Protein AF-A0A7S4CBE2-F1 (afdb_monomer_lite)

Sequence (165 aa):
AELARRGLLLPTSLPGVIPVVLRALCYSLFKTNHAVGAHVRDAACYVCWAFARAYDPADLQEYVAAVSQQLIITAVFDREVNVRRAAAAAFQECVGRLGTFPHGIDIIQMADYFTLSVRAHAFTRIGPKIADYNAYCGPMMEHLLEHKLGHWDPEIRGYSSQALA

Secondary structure (DSSP, 8-state):
-HHHHTT-S-GGGHHHHHHHHHHHHT--EEETTEEE-HHHHHHHHHHHHHHHHHS-HHHHGGGHHHHHHHHHHHHHH-SSHHHHHHHHHHHHHHHHHH--STTHHHHHHHS-TTTTTSHHHIIIIIHHHHHTSHHHHHHHHHHIIIIITT-SSHHHHHHHHHHT-

Radius of gyration: 15.17 Å; chains: 1; bounding box: 38×30×40 Å

Structure (mmCIF, N/CA/C/O backbone):
data_AF-A0A7S4CBE2-F1
#
_entry.id   AF-A0A7S4CBE2-F1
#
loop_
_atom_site.group_PDB
_atom_site.id
_atom_site.type_symbol
_atom_site.label_atom_id
_atom_site.label_alt_id
_atom_site.label_comp_id
_atom_site.label_asym_id
_atom_site.label_entity_id
_atom_site.label_seq_id
_atom_site.pdbx_PDB_ins_code
_atom_site.Cartn_x
_atom_site.Cartn_y
_atom_site.Cartn_z
_atom_site.occupancy
_atom_site.B_iso_or_equiv
_atom_site.auth_seq_id
_atom_site.auth_comp_id
_atom_site.auth_asym_id
_atom_site.auth_atom_id
_atom_site.pdbx_PDB_model_num
ATOM 1 N N . ALA A 1 1 ? -0.362 -12.105 12.046 1.00 61.94 1 ALA A N 1
ATOM 2 C CA . ALA A 1 1 ? -1.737 -12.074 11.502 1.00 61.94 1 ALA A CA 1
ATOM 3 C C . ALA A 1 1 ? -2.706 -12.837 12.401 1.00 61.94 1 ALA A C 1
ATOM 5 O O . ALA A 1 1 ? -3.648 -12.238 12.896 1.00 61.94 1 ALA A O 1
ATOM 6 N N . GLU A 1 2 ? -2.452 -14.119 12.685 1.00 76.94 2 GLU A N 1
ATOM 7 C CA . GLU A 1 2 ? -3.396 -14.957 13.442 1.00 76.94 2 GLU A CA 1
ATOM 8 C C . GLU A 1 2 ? -3.678 -14.469 14.873 1.00 76.94 2 GLU A C 1
ATOM 10 O O . GLU A 1 2 ? -4.815 -14.549 15.323 1.00 76.94 2 GLU A O 1
ATOM 15 N N . LEU A 1 3 ? -2.688 -13.890 15.564 1.00 74.00 3 LEU A N 1
ATOM 16 C CA . LEU A 1 3 ? -2.897 -13.274 16.883 1.00 74.00 3 LEU A CA 1
ATOM 17 C C . LEU A 1 3 ? -3.894 -12.109 16.830 1.00 74.00 3 LEU A C 1
ATOM 19 O O . LEU A 1 3 ? -4.800 -12.057 17.652 1.00 74.00 3 LEU A O 1
ATOM 23 N N . ALA A 1 4 ? -3.777 -11.222 15.838 1.00 73.44 4 ALA A N 1
ATOM 24 C CA . ALA A 1 4 ? -4.729 -10.128 15.648 1.00 73.44 4 ALA A CA 1
ATOM 25 C C . ALA A 1 4 ? -6.113 -10.658 15.256 1.00 73.44 4 ALA A C 1
ATOM 27 O O . ALA A 1 4 ? -7.101 -10.309 15.886 1.00 73.44 4 ALA A O 1
ATOM 28 N N . ARG A 1 5 ? -6.182 -11.600 14.302 1.00 73.31 5 ARG A N 1
ATOM 29 C CA . ARG A 1 5 ? -7.443 -12.233 13.874 1.00 73.31 5 ARG A CA 1
ATOM 30 C C . ARG A 1 5 ? -8.205 -12.896 15.029 1.00 73.31 5 ARG A C 1
ATOM 32 O O . ARG A 1 5 ? -9.426 -12.969 14.985 1.00 73.31 5 ARG A O 1
ATOM 39 N N . ARG A 1 6 ? -7.488 -13.397 16.041 1.00 77.69 6 ARG A N 1
ATOM 40 C CA . ARG A 1 6 ? -8.053 -14.012 17.254 1.00 77.69 6 ARG A CA 1
ATOM 41 C C . ARG A 1 6 ? -8.268 -13.028 18.412 1.00 77.69 6 ARG A C 1
ATOM 43 O O . ARG A 1 6 ? -8.613 -13.477 19.498 1.00 77.69 6 ARG A O 1
ATOM 50 N N . GLY A 1 7 ? -8.021 -11.730 18.221 1.00 75.19 7 GLY A N 1
ATOM 51 C CA . GLY A 1 7 ? -8.130 -10.717 19.279 1.00 75.19 7 GLY A CA 1
ATOM 52 C C . GLY A 1 7 ? -7.078 -10.845 20.389 1.00 75.19 7 GLY A C 1
ATOM 53 O O . GLY A 1 7 ? -7.232 -10.267 21.457 1.00 75.19 7 GLY A O 1
ATOM 54 N N . LEU A 1 8 ? -6.009 -11.614 20.159 1.00 78.56 8 LEU A N 1
ATOM 55 C CA . LEU A 1 8 ? -4.933 -11.857 21.129 1.00 78.56 8 LEU A CA 1
ATOM 56 C C . LEU A 1 8 ? -3.821 -10.805 21.057 1.00 78.56 8 LEU A C 1
ATOM 58 O O . LEU A 1 8 ? -2.950 -10.767 21.922 1.00 78.56 8 LEU A O 1
ATOM 62 N N . LEU A 1 9 ? -3.823 -9.971 20.016 1.00 85.31 9 LEU A N 1
ATOM 63 C CA . LEU A 1 9 ? -2.946 -8.813 19.921 1.00 85.31 9 LEU A CA 1
ATOM 64 C C . LEU A 1 9 ? -3.707 -7.587 20.437 1.00 85.31 9 LEU A C 1
ATOM 66 O O . LEU A 1 9 ? -4.555 -7.046 19.735 1.00 85.31 9 LEU A O 1
ATOM 70 N N . LEU A 1 10 ? -3.427 -7.170 21.668 1.00 86.69 10 LEU A N 1
ATOM 71 C CA . LEU A 1 10 ? -4.115 -6.036 22.289 1.00 86.69 10 LEU A CA 1
ATOM 72 C C . LEU A 1 10 ? -3.759 -4.711 21.586 1.00 86.69 10 LEU A C 1
ATOM 74 O O . LEU A 1 10 ? -2.618 -4.572 21.132 1.00 86.69 10 LEU A O 1
ATOM 78 N N . PRO A 1 11 ? -4.665 -3.711 21.560 1.00 87.81 11 PRO A N 1
ATOM 79 C CA . PRO A 1 11 ? -4.381 -2.388 20.993 1.00 87.81 11 PRO A CA 1
ATOM 80 C C . PRO A 1 11 ? -3.116 -1.731 21.569 1.00 87.81 11 PRO A C 1
ATOM 82 O O . PRO A 1 11 ? -2.350 -1.099 20.850 1.00 87.81 11 PRO A O 1
ATOM 85 N N . THR A 1 12 ? -2.806 -1.987 22.843 1.00 91.06 12 THR A N 1
ATOM 86 C CA . THR A 1 12 ? -1.580 -1.514 23.515 1.00 91.06 12 THR A CA 1
ATOM 87 C C . THR A 1 12 ? -0.280 -2.016 22.880 1.00 91.06 12 THR A C 1
ATOM 89 O O . THR A 1 12 ? 0.782 -1.447 23.118 1.00 91.06 12 THR A O 1
ATOM 92 N N . SER A 1 13 ? -0.339 -3.072 22.065 1.00 91.19 13 SER A N 1
ATOM 93 C CA . SER A 1 13 ? 0.810 -3.616 21.332 1.00 91.19 13 SER A CA 1
ATOM 94 C C . SER A 1 13 ? 0.996 -2.982 19.947 1.00 91.19 13 SER A C 1
ATOM 96 O O . SER A 1 13 ? 2.057 -3.153 19.341 1.00 91.19 13 SER A O 1
ATOM 98 N N . LEU A 1 14 ? 0.001 -2.247 19.433 1.00 92.62 14 LEU A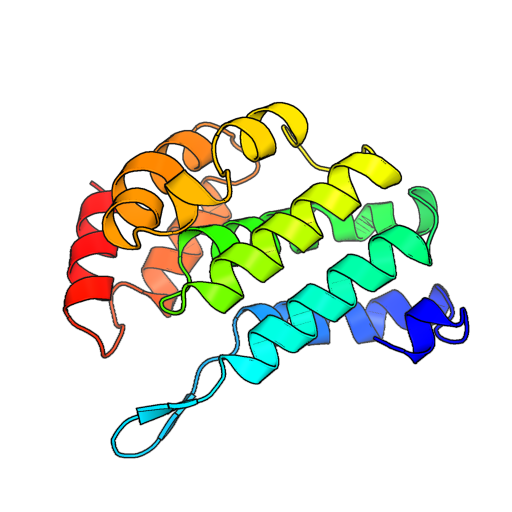 N 1
ATOM 99 C CA . LEU A 1 14 ? 0.043 -1.622 18.106 1.00 92.62 14 LEU A CA 1
ATOM 100 C C . LEU A 1 14 ? 1.253 -0.697 17.898 1.00 92.62 14 LEU A C 1
ATOM 102 O O . LEU A 1 14 ? 1.890 -0.846 16.850 1.00 92.62 14 LEU A O 1
ATOM 106 N N . PRO A 1 15 ? 1.676 0.144 18.869 1.00 95.00 15 PRO A N 1
ATOM 107 C CA . PRO A 1 15 ? 2.856 0.994 18.697 1.00 95.00 15 PRO A CA 1
ATOM 108 C C . PRO A 1 15 ? 4.139 0.210 18.383 1.00 95.00 15 PRO A C 1
ATOM 110 O O . PRO A 1 15 ? 4.994 0.683 17.640 1.00 95.00 15 PRO A O 1
ATOM 113 N N . GLY A 1 16 ? 4.278 -1.008 18.921 1.00 94.06 16 GLY A N 1
ATOM 114 C CA . GLY A 1 16 ? 5.426 -1.877 18.650 1.00 94.06 16 GLY A CA 1
ATOM 115 C C . GLY A 1 16 ? 5.294 -2.671 17.348 1.00 94.06 16 GLY A C 1
ATOM 116 O O . GLY A 1 16 ? 6.289 -2.930 16.671 1.00 94.06 16 GLY A O 1
ATOM 117 N N . VAL A 1 17 ? 4.070 -3.056 16.976 1.00 94.50 17 VAL A N 1
ATOM 118 C CA . VAL A 1 17 ? 3.819 -3.938 15.827 1.00 94.50 17 VAL A CA 1
ATOM 119 C C . VAL A 1 17 ? 3.708 -3.173 14.513 1.00 94.50 17 VAL A C 1
ATOM 121 O O . VAL A 1 17 ? 4.280 -3.612 13.514 1.00 94.50 17 VAL A O 1
ATOM 124 N N . ILE A 1 18 ? 3.013 -2.033 14.487 1.00 95.69 18 ILE A N 1
ATOM 125 C CA . ILE A 1 18 ? 2.766 -1.266 13.258 1.00 95.69 18 ILE A CA 1
ATOM 126 C C . ILE A 1 18 ? 4.075 -0.914 12.530 1.0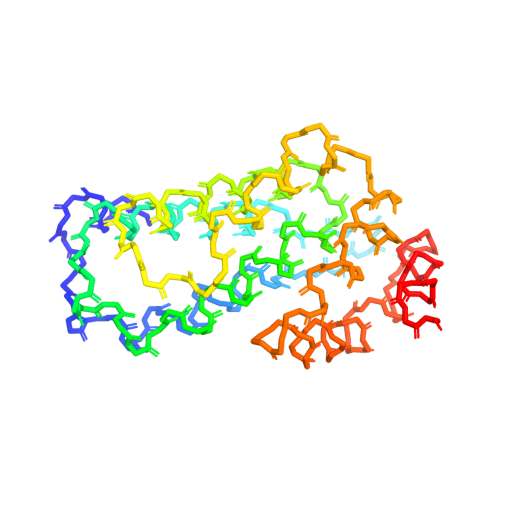0 95.69 18 ILE A C 1
ATOM 128 O O . ILE A 1 18 ? 4.178 -1.234 11.344 1.00 95.69 18 ILE A O 1
ATOM 132 N N . PRO A 1 19 ? 5.129 -0.389 13.189 1.00 96.75 19 PRO A N 1
ATOM 133 C CA . PRO A 1 19 ? 6.390 -0.091 12.508 1.00 96.75 19 PRO A CA 1
ATOM 134 C C . PRO A 1 19 ? 7.055 -1.325 11.883 1.00 96.75 19 PRO A C 1
ATOM 136 O O . PRO A 1 19 ? 7.704 -1.225 10.842 1.00 96.75 19 PRO A O 1
ATOM 139 N N . VAL A 1 20 ? 6.903 -2.502 12.499 1.00 97.00 20 VAL A N 1
ATOM 140 C CA . VAL A 1 20 ? 7.424 -3.766 11.954 1.00 97.00 20 VAL A CA 1
ATOM 141 C C . VAL A 1 20 ? 6.652 -4.159 10.698 1.00 97.00 20 VAL A C 1
ATOM 143 O O . VAL A 1 20 ? 7.269 -4.543 9.707 1.00 97.00 20 VAL A O 1
ATOM 146 N N . VAL A 1 21 ? 5.323 -4.028 10.716 1.00 97.19 21 VAL A N 1
ATOM 147 C CA . VAL A 1 21 ? 4.460 -4.325 9.562 1.00 97.19 21 VAL A CA 1
ATOM 148 C C . VAL A 1 21 ? 4.762 -3.383 8.397 1.00 97.19 21 VAL A C 1
ATOM 150 O O . VAL A 1 21 ? 4.916 -3.852 7.273 1.00 97.19 21 VAL A O 1
ATOM 153 N N . LEU A 1 22 ? 4.936 -2.084 8.656 1.00 97.69 22 LEU A N 1
ATOM 154 C CA . LEU A 1 22 ? 5.294 -1.104 7.624 1.00 97.69 22 LEU A CA 1
ATOM 155 C C . LEU A 1 22 ? 6.644 -1.435 6.968 1.00 97.69 22 LEU A C 1
ATOM 157 O O . LEU A 1 22 ? 6.742 -1.479 5.743 1.00 97.69 22 LEU A O 1
ATOM 161 N N . ARG A 1 23 ? 7.667 -1.783 7.762 1.00 96.38 23 ARG A N 1
ATOM 162 C CA . ARG A 1 23 ? 8.950 -2.268 7.217 1.00 96.38 23 ARG A CA 1
ATOM 163 C C . ARG A 1 23 ? 8.791 -3.569 6.431 1.00 96.38 23 ARG A C 1
ATOM 165 O O . ARG A 1 23 ? 9.452 -3.748 5.411 1.00 96.38 23 ARG A O 1
ATOM 172 N N . ALA A 1 24 ? 7.924 -4.471 6.889 1.00 97.12 24 ALA A N 1
ATOM 173 C CA . ALA A 1 24 ? 7.661 -5.737 6.215 1.00 97.12 24 ALA A CA 1
ATOM 174 C C . ALA A 1 24 ? 6.961 -5.546 4.859 1.00 97.12 24 ALA A C 1
ATOM 176 O O . ALA A 1 24 ? 7.292 -6.276 3.931 1.00 97.12 24 ALA A O 1
ATOM 177 N N . LEU A 1 25 ? 6.076 -4.551 4.710 1.00 97.31 25 LEU A N 1
ATOM 178 C CA . LEU A 1 25 ? 5.437 -4.186 3.434 1.00 97.31 25 LEU A CA 1
ATOM 179 C C . LEU A 1 25 ? 6.438 -3.663 2.391 1.00 97.31 25 LEU A C 1
ATOM 181 O O . LEU A 1 25 ? 6.254 -3.898 1.204 1.00 97.31 25 LEU A O 1
ATOM 185 N N . CYS A 1 26 ? 7.525 -3.017 2.819 1.00 93.62 26 CYS A N 1
ATOM 186 C CA . CYS A 1 26 ? 8.611 -2.558 1.941 1.00 93.62 26 CYS A CA 1
ATOM 187 C C . CYS A 1 26 ? 9.756 -3.572 1.778 1.00 93.62 26 CYS A C 1
ATOM 189 O O . CYS A 1 26 ? 10.715 -3.311 1.051 1.00 93.62 26 CYS A O 1
ATOM 191 N N . TYR A 1 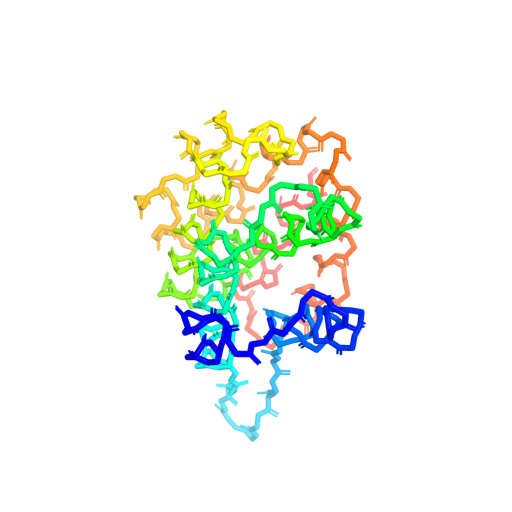27 ? 9.704 -4.717 2.461 1.00 93.25 27 TYR A N 1
ATOM 192 C CA . TYR A 1 27 ? 10.868 -5.586 2.591 1.00 93.25 27 TYR A CA 1
ATOM 193 C C . TYR A 1 27 ? 11.314 -6.172 1.249 1.00 93.25 27 TYR A C 1
ATOM 195 O O . TYR A 1 27 ? 10.563 -6.872 0.565 1.00 93.25 27 TYR A O 1
ATOM 203 N N . SER A 1 28 ? 12.576 -5.942 0.899 1.00 87.31 28 SER A N 1
ATOM 204 C CA . SER A 1 28 ? 13.212 -6.506 -0.284 1.00 87.31 28 SER A CA 1
ATOM 205 C C . SER A 1 28 ? 14.691 -6.734 -0.003 1.00 87.31 28 SER A C 1
ATOM 207 O O . SER A 1 28 ? 15.389 -5.820 0.427 1.00 87.31 28 SER A O 1
ATOM 209 N N . LEU A 1 29 ? 15.173 -7.950 -0.252 1.00 84.25 29 LEU A N 1
ATOM 210 C CA . LEU A 1 29 ? 16.597 -8.267 -0.257 1.00 84.25 29 LEU A CA 1
ATOM 211 C C . LEU A 1 29 ? 16.971 -8.871 -1.599 1.00 84.25 29 LEU A C 1
ATOM 213 O O . LEU A 1 29 ? 16.360 -9.841 -2.044 1.00 84.25 29 LEU A O 1
ATOM 217 N N . PHE A 1 30 ? 18.023 -8.346 -2.214 1.00 79.19 30 PHE A N 1
ATOM 218 C CA . PHE A 1 30 ? 18.632 -8.990 -3.365 1.00 79.19 30 PHE A CA 1
ATOM 219 C C . PHE A 1 30 ? 19.678 -9.996 -2.872 1.00 79.19 30 PHE A C 1
ATOM 221 O O . PHE A 1 30 ? 20.687 -9.609 -2.284 1.00 79.19 30 PHE A O 1
ATOM 228 N N . LYS A 1 31 ? 19.422 -11.296 -3.057 1.00 77.62 31 LYS A N 1
ATOM 229 C CA . LYS A 1 31 ? 20.368 -12.367 -2.719 1.00 77.62 31 LYS A CA 1
ATOM 230 C C . LYS A 1 31 ? 20.926 -12.957 -4.000 1.00 77.62 31 LYS A C 1
ATOM 232 O O . LYS A 1 31 ? 20.165 -13.554 -4.752 1.00 77.62 31 LYS A O 1
ATOM 237 N N . THR A 1 32 ? 22.240 -12.816 -4.191 1.00 69.44 32 THR A N 1
ATOM 238 C CA . THR A 1 32 ? 23.072 -13.391 -5.270 1.00 69.44 32 THR A CA 1
ATOM 239 C C . THR A 1 32 ? 22.515 -13.253 -6.691 1.00 69.44 32 THR A C 1
ATOM 241 O O . THR A 1 32 ? 23.089 -12.511 -7.475 1.00 69.44 32 THR A O 1
ATOM 244 N N . ASN A 1 33 ? 21.424 -13.939 -7.033 1.00 74.25 33 ASN A N 1
ATOM 245 C CA . ASN A 1 33 ? 20.809 -13.910 -8.359 1.00 74.25 33 ASN A CA 1
ATOM 246 C C . ASN A 1 33 ? 19.269 -13.779 -8.362 1.00 74.25 33 ASN A C 1
ATOM 248 O O . ASN A 1 33 ? 18.644 -13.941 -9.406 1.00 74.25 33 ASN A O 1
ATOM 252 N N . HIS A 1 34 ? 18.626 -13.541 -7.215 1.00 74.31 34 HIS A N 1
ATOM 253 C CA . HIS A 1 34 ? 17.178 -13.329 -7.140 1.00 74.31 34 HIS A CA 1
ATOM 254 C C . HIS A 1 34 ? 16.787 -12.396 -5.986 1.00 74.31 34 HIS A C 1
ATOM 256 O O . HIS A 1 34 ? 17.473 -12.292 -4.967 1.00 74.31 34 HIS A O 1
ATOM 262 N N . ALA A 1 35 ? 15.648 -11.721 -6.131 1.00 78.00 35 ALA A N 1
ATOM 263 C CA . ALA A 1 35 ? 15.055 -10.970 -5.033 1.00 78.00 35 ALA A CA 1
ATOM 264 C C . ALA A 1 35 ? 14.250 -11.894 -4.114 1.00 78.00 35 ALA A C 1
ATOM 266 O O . ALA A 1 35 ? 13.471 -12.729 -4.568 1.00 78.00 35 ALA A O 1
ATOM 267 N N . VAL A 1 36 ? 14.407 -11.695 -2.810 1.00 84.50 36 VAL A N 1
ATOM 268 C CA . VAL A 1 36 ? 13.631 -12.344 -1.755 1.00 84.50 36 VAL A CA 1
ATOM 269 C C . VAL A 1 36 ? 12.836 -11.271 -1.023 1.00 84.50 36 VAL A C 1
ATOM 271 O O . VAL A 1 36 ? 13.323 -10.166 -0.789 1.00 84.50 36 VAL A O 1
ATOM 274 N N . GLY A 1 37 ? 11.600 -11.595 -0.652 1.00 91.31 37 GLY A N 1
ATOM 275 C CA . GLY A 1 37 ? 10.761 -10.702 0.149 1.00 91.31 37 GLY A CA 1
ATOM 276 C C . GLY A 1 37 ? 9.294 -10.685 -0.248 1.00 91.31 37 GLY A C 1
ATOM 277 O O . GLY A 1 37 ? 8.482 -10.235 0.548 1.00 91.31 37 GLY A O 1
ATOM 278 N N . ALA A 1 38 ? 8.927 -11.237 -1.409 1.00 94.12 38 ALA A N 1
ATOM 279 C CA . ALA A 1 38 ? 7.533 -11.278 -1.859 1.00 94.12 38 ALA A CA 1
ATOM 280 C C . ALA A 1 38 ? 6.598 -11.905 -0.808 1.00 94.12 38 ALA A C 1
ATOM 282 O O . ALA A 1 38 ? 5.585 -11.313 -0.462 1.00 94.12 38 ALA A O 1
ATOM 283 N N . HIS A 1 39 ? 6.987 -13.038 -0.214 1.00 95.12 39 HIS A N 1
ATOM 284 C CA . HIS A 1 39 ? 6.216 -13.683 0.856 1.00 95.12 39 HIS A CA 1
ATOM 285 C C . HIS A 1 39 ? 6.146 -12.862 2.151 1.00 95.12 39 HIS A C 1
ATOM 287 O O . HIS A 1 39 ? 5.166 -12.959 2.880 1.00 95.12 39 HIS A O 1
ATOM 293 N N . VAL A 1 40 ? 7.168 -12.052 2.448 1.00 96.56 40 VAL A N 1
ATOM 294 C CA . VAL A 1 40 ? 7.168 -11.169 3.627 1.00 96.56 40 VAL A CA 1
ATOM 295 C C . VAL A 1 40 ? 6.171 -10.033 3.419 1.00 96.56 40 VAL A C 1
ATOM 297 O O . VAL A 1 40 ? 5.358 -9.769 4.302 1.00 96.56 40 VAL A O 1
ATOM 300 N N . ARG A 1 41 ? 6.190 -9.411 2.236 1.00 97.75 41 ARG A N 1
ATOM 301 C CA . ARG A 1 41 ? 5.266 -8.331 1.873 1.00 97.75 41 ARG A CA 1
ATOM 302 C C . ARG A 1 41 ? 3.826 -8.829 1.775 1.00 97.75 41 ARG A C 1
ATOM 304 O O . ARG A 1 41 ? 2.931 -8.188 2.312 1.00 97.75 41 ARG A O 1
ATOM 311 N N . ASP A 1 42 ? 3.611 -10.001 1.183 1.00 97.31 42 ASP A N 1
ATOM 312 C CA . ASP A 1 42 ? 2.304 -10.670 1.132 1.00 97.31 42 ASP A CA 1
ATOM 313 C C . ASP A 1 42 ? 1.765 -10.981 2.540 1.00 97.31 42 ASP A C 1
ATOM 315 O O . ASP A 1 42 ? 0.642 -10.609 2.885 1.00 97.31 42 ASP A O 1
ATOM 319 N N . ALA A 1 43 ? 2.600 -11.552 3.416 1.00 96.94 43 ALA A N 1
ATOM 320 C CA . ALA A 1 43 ? 2.231 -11.790 4.808 1.00 96.94 43 ALA A CA 1
ATOM 321 C C . ALA A 1 43 ? 1.918 -10.485 5.560 1.00 96.94 43 ALA A C 1
ATOM 323 O O . ALA A 1 43 ? 0.997 -10.456 6.377 1.00 96.94 43 ALA A O 1
ATOM 324 N N . ALA A 1 44 ? 2.649 -9.402 5.288 1.00 98.00 44 ALA A N 1
ATOM 325 C CA . ALA A 1 44 ? 2.379 -8.091 5.867 1.00 98.00 44 ALA A CA 1
ATOM 326 C C . ALA A 1 44 ? 1.044 -7.506 5.371 1.00 98.00 44 ALA A C 1
ATOM 328 O O . ALA A 1 44 ? 0.274 -6.994 6.184 1.00 98.00 44 ALA A O 1
ATOM 329 N N . CYS A 1 45 ? 0.703 -7.680 4.089 1.00 98.12 45 CYS A N 1
ATOM 330 C CA . CYS A 1 45 ? -0.622 -7.336 3.561 1.00 98.12 45 CYS A CA 1
ATOM 331 C C . CYS A 1 45 ? -1.723 -8.111 4.296 1.00 98.12 45 CYS A C 1
ATOM 333 O O . CYS A 1 45 ? -2.716 -7.527 4.728 1.00 98.12 45 CYS A O 1
ATOM 335 N N . TYR A 1 46 ? -1.518 -9.412 4.527 1.00 97.00 46 TYR A N 1
ATOM 336 C CA . TYR A 1 46 ? -2.462 -10.228 5.291 1.00 97.00 46 TYR A CA 1
ATOM 337 C C . TYR A 1 46 ? -2.593 -9.776 6.756 1.00 97.00 46 TYR A C 1
ATOM 339 O O . TYR A 1 46 ? -3.675 -9.852 7.339 1.00 97.00 46 TYR A O 1
ATOM 347 N N . VAL A 1 47 ? -1.519 -9.263 7.367 1.00 96.56 47 VAL A N 1
ATOM 348 C CA . VAL A 1 47 ? -1.587 -8.640 8.698 1.00 96.56 47 VAL A CA 1
ATOM 349 C C . VAL A 1 47 ? -2.460 -7.385 8.674 1.00 96.56 47 VAL A C 1
ATOM 351 O O . VAL A 1 47 ? -3.346 -7.278 9.518 1.00 96.56 47 VAL A O 1
ATOM 354 N N . CYS A 1 48 ? -2.268 -6.480 7.711 1.00 97.19 48 CYS A N 1
ATOM 355 C CA . CYS A 1 48 ? -3.106 -5.284 7.565 1.00 97.19 48 CYS A CA 1
ATOM 356 C C . CYS A 1 48 ? -4.582 -5.639 7.335 1.00 97.19 48 CYS A C 1
ATOM 358 O O . CYS A 1 48 ? -5.457 -5.070 7.983 1.00 97.19 48 CYS A O 1
ATOM 360 N N . TRP A 1 49 ? -4.856 -6.633 6.486 1.00 97.12 49 TRP A N 1
ATOM 361 C CA . TRP A 1 49 ? -6.208 -7.157 6.282 1.00 97.12 49 TRP A CA 1
ATOM 362 C C . TRP A 1 49 ? -6.820 -7.692 7.586 1.00 97.12 49 TRP A C 1
ATOM 364 O O . TRP A 1 49 ? -7.982 -7.433 7.892 1.00 97.12 49 TRP A O 1
ATOM 374 N N . ALA A 1 50 ? -6.033 -8.405 8.400 1.00 95.81 50 ALA A N 1
ATOM 375 C CA . ALA A 1 50 ? -6.490 -8.887 9.699 1.00 95.81 50 ALA A CA 1
ATOM 376 C C . ALA A 1 50 ? -6.745 -7.738 10.691 1.00 95.81 50 ALA A C 1
ATOM 378 O O . ALA A 1 50 ? -7.695 -7.823 11.464 1.00 95.81 50 ALA A O 1
ATOM 379 N N . PHE A 1 51 ? -5.943 -6.668 10.661 1.00 94.44 51 PHE A N 1
ATOM 380 C CA . PHE A 1 51 ? -6.133 -5.495 11.523 1.00 94.44 51 PHE A CA 1
ATOM 381 C C . PHE A 1 51 ? -7.470 -4.805 11.273 1.00 94.44 51 PHE A C 1
ATOM 383 O O . PHE A 1 51 ? -8.191 -4.553 12.232 1.00 94.44 51 PHE A O 1
ATOM 390 N N . ALA A 1 52 ? -7.856 -4.609 10.009 1.00 94.62 52 ALA A N 1
ATOM 391 C CA . ALA A 1 52 ? -9.158 -4.038 9.651 1.00 94.62 52 ALA A CA 1
ATOM 392 C C . ALA A 1 52 ? -10.365 -4.819 10.203 1.00 94.62 52 ALA A C 1
ATOM 394 O O . ALA A 1 52 ? -11.474 -4.295 10.251 1.00 94.62 52 ALA A O 1
ATOM 395 N N . ARG A 1 53 ? -10.171 -6.084 10.592 1.00 93.50 53 ARG A N 1
ATOM 396 C CA . ARG A 1 53 ? -11.219 -6.955 11.142 1.00 93.50 53 ARG A CA 1
ATOM 397 C C . ARG A 1 53 ? -11.151 -7.115 12.654 1.00 93.50 53 ARG A C 1
ATOM 399 O O . ARG A 1 53 ? -12.109 -7.610 13.237 1.00 93.50 53 ARG A O 1
ATOM 406 N N . ALA A 1 54 ? -10.002 -6.809 13.244 1.00 91.69 54 ALA A N 1
ATOM 407 C CA . ALA A 1 54 ? -9.705 -7.078 14.643 1.00 91.69 54 ALA A CA 1
ATOM 408 C C . ALA A 1 54 ? -9.827 -5.837 15.532 1.00 91.69 54 ALA A C 1
ATOM 410 O O . ALA A 1 54 ? -9.994 -5.995 16.736 1.00 91.69 54 ALA A O 1
ATOM 411 N N . TYR A 1 55 ? -9.719 -4.642 14.949 1.00 92.69 55 TYR A N 1
ATOM 412 C CA . TYR A 1 55 ? -9.676 -3.380 15.679 1.00 92.69 55 TYR A CA 1
ATOM 413 C C . TYR A 1 55 ? -10.758 -2.420 15.213 1.00 92.69 55 TYR A C 1
ATOM 415 O O . TYR A 1 55 ? -11.152 -2.437 14.042 1.00 92.69 55 TYR A O 1
ATOM 423 N N . ASP A 1 56 ? -11.176 -1.551 16.127 1.00 92.50 56 ASP A N 1
ATOM 424 C CA . ASP A 1 56 ? -12.096 -0.471 15.816 1.00 92.50 56 ASP A CA 1
ATOM 425 C C . ASP A 1 56 ? -11.356 0.701 15.143 1.00 92.50 56 ASP A C 1
ATOM 427 O O . ASP A 1 56 ? -10.140 0.861 15.306 1.00 92.50 56 ASP A O 1
ATOM 431 N N . PRO A 1 57 ? -12.066 1.574 14.402 1.00 93.88 57 PRO A N 1
ATOM 432 C CA . PRO A 1 57 ? -11.453 2.735 13.754 1.00 93.88 57 PRO A CA 1
ATOM 433 C C . PRO A 1 57 ? -10.663 3.634 14.716 1.00 93.88 57 PRO A C 1
ATOM 435 O O . PRO A 1 57 ? -9.647 4.202 14.318 1.00 93.88 57 PRO A O 1
ATOM 438 N N . ALA A 1 58 ? -11.108 3.735 15.974 1.00 94.19 58 ALA A N 1
ATOM 439 C CA . ALA A 1 58 ? -10.459 4.537 17.009 1.00 94.19 58 ALA A CA 1
ATOM 440 C C . ALA A 1 58 ? -9.078 3.988 17.407 1.00 94.19 58 ALA A C 1
ATOM 442 O O . ALA A 1 58 ? -8.149 4.768 17.592 1.00 94.19 58 ALA A O 1
ATOM 443 N N . ASP A 1 59 ? -8.911 2.662 17.466 1.00 93.56 59 ASP A N 1
ATOM 444 C CA . ASP A 1 59 ? -7.638 2.027 17.840 1.00 93.56 59 ASP A CA 1
ATOM 445 C C . ASP A 1 59 ? -6.550 2.236 16.777 1.00 93.56 59 ASP A C 1
ATOM 447 O O . ASP A 1 59 ? -5.356 2.256 17.076 1.00 93.56 59 ASP A O 1
ATOM 451 N N . LEU A 1 60 ? -6.962 2.354 15.510 1.00 94.00 60 LEU A N 1
ATOM 452 C CA . LEU A 1 60 ? -6.056 2.466 14.368 1.00 94.00 60 LEU A CA 1
ATOM 453 C C . LEU A 1 60 ? -5.863 3.900 13.877 1.00 94.00 60 LEU A C 1
ATOM 455 O O . LEU A 1 60 ? -5.028 4.108 12.996 1.00 94.00 60 LEU A O 1
ATOM 459 N N . GLN A 1 61 ? -6.600 4.872 14.422 1.00 94.25 61 GLN A N 1
ATOM 460 C CA . GLN A 1 61 ? -6.688 6.242 13.911 1.00 94.25 61 GLN A CA 1
ATOM 461 C C . GLN A 1 61 ? -5.312 6.886 13.677 1.00 94.25 61 GLN A C 1
ATOM 463 O O . GLN A 1 61 ? -5.078 7.469 12.620 1.00 94.25 61 GLN A O 1
ATOM 468 N N . GLU A 1 62 ? -4.381 6.721 14.619 1.00 95.31 62 GLU A N 1
ATOM 469 C CA . GLU A 1 62 ? -3.020 7.273 14.537 1.00 95.31 62 GLU A CA 1
ATOM 470 C C . GLU A 1 62 ? -2.168 6.640 13.423 1.00 95.31 62 GLU A C 1
ATOM 472 O O . GLU A 1 62 ? -1.216 7.246 12.932 1.00 95.31 62 GLU A O 1
ATOM 477 N N . TYR A 1 63 ? -2.513 5.428 12.989 1.00 96.44 63 TYR A N 1
ATOM 478 C CA . TYR A 1 63 ? -1.750 4.651 12.012 1.00 96.44 63 TYR A CA 1
ATOM 479 C C . TYR A 1 63 ? -2.350 4.687 10.606 1.00 96.44 63 TYR A C 1
ATOM 481 O O . TYR A 1 63 ? -1.692 4.254 9.658 1.00 96.44 63 TYR A O 1
ATOM 489 N N . VAL A 1 64 ? -3.574 5.203 10.448 1.00 96.25 64 VAL A N 1
ATOM 490 C CA . VAL A 1 64 ? -4.313 5.221 9.174 1.00 96.25 64 VAL A CA 1
ATOM 491 C C . VAL A 1 64 ? -3.482 5.821 8.043 1.00 96.25 64 VAL A C 1
ATOM 493 O O . VAL A 1 64 ? -3.373 5.211 6.979 1.00 96.25 64 VAL A O 1
ATOM 496 N N . ALA A 1 65 ? -2.861 6.982 8.266 1.00 96.81 65 ALA A N 1
ATOM 497 C CA . ALA A 1 65 ? -2.057 7.649 7.244 1.00 96.81 65 ALA A CA 1
ATOM 498 C C . ALA A 1 65 ? -0.906 6.747 6.770 1.00 96.81 65 ALA A C 1
ATOM 500 O O . ALA A 1 65 ? -0.854 6.390 5.595 1.00 96.81 65 ALA A O 1
ATOM 501 N N . ALA A 1 66 ? -0.066 6.280 7.696 1.00 97.50 66 ALA A N 1
ATOM 502 C CA . ALA A 1 66 ? 1.099 5.459 7.377 1.00 97.50 66 ALA A CA 1
ATOM 503 C C . ALA A 1 66 ? 0.724 4.109 6.739 1.00 97.50 66 ALA A C 1
ATOM 505 O O . ALA A 1 66 ? 1.326 3.695 5.748 1.00 97.50 66 ALA A O 1
ATOM 506 N N . VAL A 1 67 ? -0.292 3.421 7.273 1.00 97.94 67 VAL A N 1
ATOM 507 C CA . VAL A 1 67 ? -0.746 2.126 6.740 1.00 97.94 67 VAL A CA 1
ATOM 508 C C . VAL A 1 67 ? -1.359 2.296 5.353 1.00 97.94 67 VAL A C 1
ATOM 510 O O . VAL A 1 67 ? -1.049 1.514 4.455 1.00 97.94 67 VAL A O 1
ATOM 513 N N . SER A 1 68 ? -2.193 3.318 5.151 1.00 98.00 68 SER A N 1
ATOM 514 C CA . SER A 1 68 ? -2.818 3.573 3.851 1.00 98.00 68 SER A CA 1
ATOM 515 C C . SER A 1 68 ? -1.776 3.906 2.781 1.00 98.00 68 SER A C 1
ATOM 517 O O . SER A 1 68 ? -1.788 3.290 1.717 1.00 98.00 68 SER A O 1
ATOM 519 N N . GLN A 1 69 ? -0.824 4.795 3.079 1.00 98.38 69 GLN A N 1
ATOM 520 C CA . GLN A 1 69 ? 0.267 5.166 2.174 1.00 98.38 69 GLN A CA 1
ATOM 521 C C . GLN A 1 69 ? 1.102 3.948 1.789 1.00 98.38 69 GLN A C 1
ATOM 523 O O . GLN A 1 69 ? 1.323 3.690 0.606 1.00 98.38 69 GLN A O 1
ATOM 528 N N . GLN A 1 70 ? 1.502 3.145 2.776 1.00 98.50 70 GLN A N 1
ATOM 529 C CA . GLN A 1 70 ? 2.340 1.982 2.535 1.00 98.50 70 GLN A CA 1
ATOM 530 C C . GLN A 1 70 ? 1.616 0.882 1.743 1.00 98.50 70 GLN A C 1
ATOM 532 O O . GLN A 1 70 ? 2.223 0.240 0.880 1.00 98.50 70 GLN A O 1
ATOM 537 N N . LEU A 1 71 ? 0.321 0.662 1.992 1.00 98.38 71 LEU A N 1
ATOM 538 C CA . LEU A 1 71 ? -0.483 -0.277 1.208 1.00 98.38 71 LEU A CA 1
ATOM 539 C C . LEU A 1 71 ? -0.640 0.186 -0.242 1.00 98.38 71 LEU A C 1
ATOM 541 O O . LEU A 1 71 ? -0.484 -0.637 -1.137 1.00 98.38 71 LEU A O 1
ATOM 545 N N . ILE A 1 72 ? -0.868 1.479 -0.494 1.00 98.25 72 ILE A N 1
ATOM 546 C CA . ILE A 1 72 ? -0.940 2.028 -1.858 1.00 98.25 72 ILE A CA 1
ATOM 547 C C . ILE A 1 72 ? 0.395 1.904 -2.585 1.00 98.25 72 ILE A C 1
ATOM 549 O O . ILE A 1 72 ? 0.444 1.386 -3.700 1.00 98.25 72 ILE A O 1
ATOM 553 N N . ILE A 1 73 ? 1.489 2.295 -1.935 1.00 98.38 73 ILE A N 1
ATOM 554 C CA . ILE A 1 73 ? 2.842 2.127 -2.471 1.00 98.38 73 ILE A CA 1
ATOM 555 C C . ILE A 1 73 ? 3.080 0.666 -2.872 1.00 98.38 73 ILE A C 1
ATOM 557 O O . ILE A 1 73 ? 3.556 0.387 -3.971 1.00 98.38 73 ILE A O 1
ATOM 561 N N . THR A 1 74 ? 2.694 -0.277 -2.013 1.00 98.25 74 THR A N 1
ATOM 562 C CA . THR A 1 74 ? 2.838 -1.714 -2.284 1.00 98.25 74 THR A CA 1
ATOM 563 C C . THR A 1 74 ? 1.905 -2.169 -3.414 1.00 98.25 74 THR A C 1
ATOM 565 O O . THR A 1 74 ? 2.322 -2.906 -4.305 1.00 98.25 74 THR A O 1
ATOM 568 N N . ALA A 1 75 ? 0.658 -1.700 -3.438 1.00 98.06 75 ALA A N 1
ATOM 569 C CA . ALA A 1 75 ? -0.329 -2.053 -4.455 1.00 98.06 75 ALA A CA 1
ATOM 570 C C . ALA A 1 75 ? 0.089 -1.603 -5.860 1.00 98.06 75 ALA A C 1
ATOM 572 O O . ALA A 1 75 ? -0.172 -2.309 -6.830 1.00 98.06 75 ALA A O 1
ATOM 573 N N . VAL A 1 76 ? 0.766 -0.461 -5.974 1.00 97.88 76 VAL A N 1
ATOM 574 C CA . VAL A 1 76 ? 1.123 0.145 -7.261 1.00 97.88 76 VAL A CA 1
ATOM 575 C C . VAL A 1 76 ? 2.548 -0.214 -7.689 1.00 97.88 76 VAL A C 1
ATOM 577 O O . VAL A 1 76 ? 2.774 -0.540 -8.855 1.00 97.88 76 VAL A O 1
ATOM 580 N N . PHE A 1 77 ? 3.507 -0.195 -6.757 1.00 97.69 77 PHE A N 1
ATOM 581 C CA . PHE A 1 77 ? 4.938 -0.254 -7.069 1.00 97.69 77 PHE A CA 1
ATOM 582 C C . PHE A 1 77 ? 5.622 -1.580 -6.717 1.00 97.69 77 PHE A C 1
ATOM 584 O O . PHE A 1 77 ? 6.850 -1.696 -6.830 1.00 97.69 77 PHE A O 1
ATOM 591 N N . ASP A 1 78 ? 4.888 -2.616 -6.307 1.00 97.25 78 ASP A N 1
ATOM 592 C CA . ASP A 1 78 ? 5.492 -3.942 -6.183 1.00 97.25 78 ASP A CA 1
ATOM 593 C C . ASP A 1 78 ? 5.776 -4.562 -7.555 1.00 97.25 78 ASP A C 1
ATOM 595 O O . ASP A 1 78 ? 4.998 -4.432 -8.504 1.00 97.25 78 ASP A O 1
ATOM 599 N N . ARG A 1 79 ? 6.893 -5.282 -7.664 1.00 95.25 79 ARG A N 1
ATOM 600 C CA . ARG A 1 79 ? 7.228 -6.046 -8.867 1.00 95.25 79 ARG A CA 1
ATOM 601 C C . ARG A 1 79 ? 6.256 -7.214 -9.054 1.00 95.25 79 ARG A C 1
ATOM 603 O O . ARG A 1 79 ? 5.816 -7.472 -10.177 1.00 95.25 79 ARG A O 1
ATOM 610 N N . GLU A 1 80 ? 5.894 -7.876 -7.962 1.00 95.62 80 GLU A N 1
ATOM 611 C CA . GLU A 1 80 ? 5.153 -9.130 -7.963 1.00 95.62 80 GLU A CA 1
ATOM 612 C C . GLU A 1 80 ? 3.639 -8.879 -7.947 1.00 95.62 80 GLU A C 1
ATOM 614 O O . GLU A 1 80 ? 3.098 -8.171 -7.095 1.00 95.62 80 GLU A O 1
ATOM 619 N N . VAL A 1 81 ? 2.928 -9.459 -8.919 1.00 96.25 81 VAL A N 1
ATOM 620 C CA . VAL A 1 81 ? 1.493 -9.194 -9.131 1.00 96.25 81 VAL A CA 1
ATOM 621 C C . VAL A 1 81 ? 0.613 -9.683 -7.981 1.00 96.25 81 VAL A C 1
ATOM 623 O O . VAL A 1 81 ? -0.392 -9.051 -7.659 1.00 96.25 81 VAL A O 1
ATOM 626 N N . ASN A 1 82 ? 0.985 -10.792 -7.343 1.00 96.06 82 ASN A N 1
ATOM 627 C CA . ASN A 1 82 ? 0.281 -11.313 -6.176 1.00 96.06 82 ASN A CA 1
ATOM 628 C C . ASN A 1 82 ? 0.380 -10.342 -4.994 1.00 96.06 82 ASN A C 1
ATOM 630 O O . ASN A 1 82 ? -0.636 -10.078 -4.363 1.00 96.06 82 ASN A O 1
ATOM 634 N N . VAL A 1 83 ? 1.555 -9.747 -4.762 1.00 97.69 83 VAL A N 1
ATOM 635 C CA . VAL A 1 83 ? 1.756 -8.772 -3.681 1.00 97.69 83 VAL A CA 1
ATOM 636 C C . VAL A 1 83 ? 0.961 -7.493 -3.948 1.00 97.69 83 VAL A C 1
ATOM 638 O O . VAL A 1 83 ? 0.277 -7.011 -3.049 1.00 97.69 83 VAL A O 1
ATOM 641 N N . ARG A 1 84 ? 0.956 -6.992 -5.195 1.00 97.94 84 ARG A N 1
ATOM 642 C CA . ARG A 1 84 ? 0.118 -5.838 -5.577 1.00 97.94 84 ARG A CA 1
ATOM 643 C C . ARG A 1 84 ? -1.362 -6.078 -5.268 1.00 97.94 84 ARG A C 1
ATOM 645 O O . ARG A 1 84 ? -2.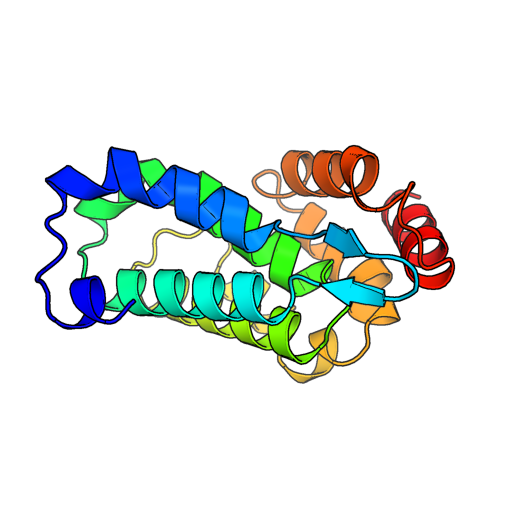025 -5.239 -4.664 1.00 97.94 84 ARG A O 1
ATOM 652 N N . ARG A 1 85 ? -1.872 -7.256 -5.638 1.00 97.12 85 ARG A N 1
ATOM 653 C CA . ARG A 1 85 ? -3.266 -7.658 -5.384 1.00 97.12 85 ARG A CA 1
ATOM 654 C C . ARG A 1 85 ? -3.563 -7.842 -3.897 1.00 97.12 85 ARG A C 1
ATOM 656 O O . ARG A 1 85 ? -4.628 -7.428 -3.451 1.00 97.12 85 ARG A O 1
ATOM 663 N N . ALA A 1 86 ? -2.642 -8.426 -3.133 1.00 97.81 86 ALA A N 1
ATOM 664 C CA . ALA A 1 86 ? -2.791 -8.590 -1.689 1.00 97.81 86 ALA A CA 1
ATOM 665 C C . ALA A 1 86 ? -2.854 -7.234 -0.970 1.00 97.81 86 ALA A C 1
ATOM 667 O O . ALA A 1 86 ? -3.713 -7.033 -0.112 1.00 97.81 86 ALA A O 1
ATOM 668 N N . ALA A 1 87 ? -1.999 -6.285 -1.358 1.00 98.25 87 ALA A N 1
ATOM 669 C CA . ALA A 1 87 ? -2.007 -4.931 -0.817 1.00 98.25 87 ALA A CA 1
ATOM 670 C C . ALA A 1 87 ? -3.308 -4.186 -1.152 1.00 98.25 87 ALA A C 1
ATOM 672 O O . ALA A 1 87 ? -3.905 -3.579 -0.265 1.00 98.25 87 ALA A O 1
ATOM 673 N N . ALA A 1 88 ? -3.791 -4.292 -2.394 1.00 97.69 88 ALA A N 1
ATOM 674 C CA . ALA A 1 88 ? -5.066 -3.706 -2.806 1.00 97.69 88 ALA A CA 1
ATOM 675 C C . ALA A 1 88 ? -6.259 -4.304 -2.043 1.00 97.69 88 ALA A C 1
ATOM 677 O O . ALA A 1 88 ? -7.119 -3.566 -1.571 1.00 97.69 88 ALA A O 1
ATOM 678 N N . ALA A 1 89 ? -6.282 -5.625 -1.844 1.00 97.12 89 ALA A N 1
ATOM 679 C CA . ALA A 1 89 ? -7.319 -6.290 -1.057 1.00 97.12 89 ALA A CA 1
ATOM 680 C C . ALA A 1 89 ? -7.287 -5.867 0.423 1.00 97.12 89 ALA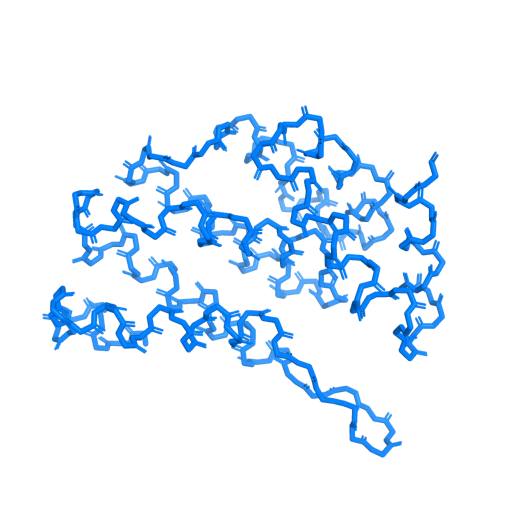 A C 1
ATOM 682 O O . ALA A 1 89 ? -8.335 -5.630 1.023 1.00 97.12 89 ALA A O 1
ATOM 683 N N . ALA A 1 90 ? -6.096 -5.731 1.012 1.00 98.00 90 ALA A N 1
ATOM 684 C CA . ALA A 1 90 ? -5.942 -5.225 2.374 1.00 98.00 90 ALA A CA 1
ATOM 685 C C . ALA A 1 90 ? -6.405 -3.765 2.493 1.00 98.00 90 ALA A C 1
ATOM 687 O O . ALA A 1 90 ? -7.136 -3.434 3.423 1.00 98.00 90 ALA A O 1
ATOM 688 N N . PHE A 1 91 ? -6.045 -2.908 1.531 1.00 97.94 91 PHE A N 1
ATOM 689 C CA . PHE A 1 91 ? -6.516 -1.524 1.468 1.00 97.94 91 PHE A CA 1
ATOM 690 C C . PHE A 1 91 ? -8.044 -1.460 1.350 1.00 97.94 91 PHE A C 1
ATOM 692 O O . PHE A 1 91 ? -8.686 -0.725 2.096 1.00 97.94 91 PHE A O 1
ATOM 699 N N . GLN A 1 92 ? -8.634 -2.283 0.479 1.00 97.44 92 GLN A N 1
ATOM 700 C CA . GLN A 1 92 ? -10.082 -2.379 0.311 1.00 97.44 92 GLN A CA 1
ATOM 701 C C . GLN A 1 92 ? -10.798 -2.801 1.601 1.00 97.44 92 GLN A C 1
ATOM 703 O O . GLN A 1 92 ? -11.809 -2.195 1.956 1.00 97.44 92 GLN A O 1
ATOM 708 N N . GLU A 1 93 ? -10.278 -3.796 2.326 1.00 97.12 93 GLU A N 1
ATOM 709 C CA . GLU A 1 93 ? -10.843 -4.212 3.617 1.00 97.12 93 GLU A CA 1
ATOM 710 C C . GLU A 1 93 ? -10.776 -3.072 4.646 1.00 97.12 93 GLU A C 1
ATOM 712 O O . GLU A 1 93 ? -11.765 -2.809 5.333 1.00 97.12 93 GLU A O 1
ATOM 717 N N . CYS A 1 94 ? -9.644 -2.362 4.722 1.00 97.12 94 CYS A N 1
ATOM 718 C CA . CYS A 1 94 ? -9.481 -1.209 5.605 1.00 97.12 94 CYS A CA 1
ATOM 719 C C . CYS A 1 94 ? -10.483 -0.093 5.284 1.00 97.12 94 CYS A C 1
ATOM 721 O O . CYS A 1 94 ? -11.136 0.412 6.192 1.00 97.12 94 CYS A O 1
ATOM 723 N N . VAL A 1 95 ? -10.655 0.274 4.010 1.00 97.06 95 VAL A N 1
ATOM 724 C CA . VAL A 1 95 ? -11.639 1.292 3.603 1.00 97.06 95 VAL A CA 1
ATOM 725 C C . VAL A 1 95 ? -13.057 0.845 3.949 1.00 97.06 95 VAL A C 1
ATOM 727 O O . VAL A 1 95 ? -13.811 1.621 4.529 1.00 97.06 95 VAL A O 1
ATOM 730 N N . GLY A 1 96 ? -13.418 -0.401 3.629 1.00 96.50 96 GLY A N 1
ATOM 731 C CA . GLY A 1 96 ? -14.777 -0.908 3.819 1.00 96.50 96 GLY A CA 1
ATOM 732 C C . GLY A 1 96 ? -15.185 -1.075 5.285 1.00 96.50 96 GLY A C 1
ATOM 733 O O . GLY A 1 96 ? -16.360 -0.914 5.602 1.00 96.50 96 GLY A O 1
ATOM 734 N N . ARG A 1 97 ? -14.240 -1.401 6.178 1.00 95.38 97 ARG A N 1
ATOM 735 C CA . ARG A 1 97 ? -14.525 -1.604 7.610 1.00 95.38 97 ARG A CA 1
ATOM 736 C C . ARG A 1 97 ? -14.232 -0.397 8.476 1.00 95.38 97 ARG A C 1
ATOM 738 O O . ARG A 1 97 ? -15.008 -0.117 9.382 1.00 95.38 97 ARG A O 1
ATOM 745 N N . LEU A 1 98 ? -13.113 0.279 8.228 1.00 94.38 98 LEU A N 1
ATOM 746 C CA . LEU A 1 98 ? -12.663 1.372 9.083 1.00 94.38 98 LEU A CA 1
ATOM 747 C C . LEU A 1 98 ? -13.199 2.721 8.606 1.00 94.38 98 LEU A C 1
ATOM 749 O O . LEU A 1 98 ? -13.426 3.599 9.428 1.00 94.38 98 LEU A O 1
ATOM 753 N N . GLY A 1 99 ? -13.394 2.905 7.295 1.00 90.06 99 GLY A N 1
ATOM 754 C CA . GLY A 1 99 ? -13.942 4.143 6.724 1.00 90.06 99 GLY A CA 1
ATOM 755 C C . GLY A 1 99 ? -13.057 5.386 6.888 1.00 90.06 99 GLY A C 1
ATOM 756 O O . GLY A 1 99 ? -13.488 6.486 6.563 1.00 90.06 99 GLY A O 1
ATOM 757 N N . THR A 1 100 ? -11.827 5.235 7.385 1.00 92.19 100 THR A N 1
ATOM 758 C CA . THR A 1 100 ? -10.925 6.345 7.741 1.00 92.19 100 THR A CA 1
ATOM 759 C C . THR A 1 100 ? -9.830 6.611 6.708 1.00 92.19 100 THR A C 1
ATOM 761 O O . THR A 1 100 ? -9.109 7.600 6.812 1.00 92.19 100 THR A O 1
ATOM 764 N N . PHE A 1 101 ? -9.680 5.739 5.709 1.00 95.94 101 PHE A N 1
ATOM 765 C CA . PHE A 1 101 ? -8.595 5.803 4.729 1.00 95.94 101 PHE A CA 1
ATOM 766 C C . PHE A 1 101 ? -8.854 6.920 3.690 1.00 95.94 101 PHE A C 1
ATOM 768 O O . PHE A 1 101 ? -9.910 6.907 3.048 1.00 95.94 101 PHE A O 1
ATOM 775 N N . PRO A 1 102 ? -7.917 7.874 3.495 1.00 95.25 102 PRO A N 1
ATOM 776 C CA . PRO A 1 102 ? -8.108 9.023 2.603 1.00 95.25 102 PRO A CA 1
ATOM 777 C C . PRO A 1 102 ? -8.445 8.616 1.164 1.00 95.25 102 PRO A C 1
ATOM 779 O O . PRO A 1 102 ? -7.781 7.761 0.593 1.00 95.25 102 PRO A O 1
ATOM 782 N N . HIS A 1 103 ? -9.469 9.231 0.561 1.00 96.94 103 HIS A N 1
ATOM 783 C CA . HIS A 1 103 ? -9.886 8.963 -0.830 1.00 96.94 103 HIS A CA 1
ATOM 784 C C . HIS A 1 103 ? -10.107 7.470 -1.156 1.00 96.94 103 HIS A C 1
ATOM 786 O O . HIS A 1 103 ? -10.011 7.047 -2.307 1.00 96.94 103 HIS A O 1
ATOM 792 N N . GLY A 1 104 ? -10.405 6.652 -0.140 1.00 95.31 104 GLY A N 1
ATOM 793 C CA . GLY A 1 104 ? -10.354 5.198 -0.254 1.00 95.31 104 GLY A CA 1
ATOM 794 C C . GLY A 1 104 ? -11.287 4.609 -1.311 1.00 95.31 104 GLY A C 1
ATOM 795 O O . GLY A 1 104 ? -10.885 3.703 -2.035 1.00 95.31 104 GLY A O 1
ATOM 796 N N . ILE A 1 105 ? -12.515 5.128 -1.424 1.00 95.81 105 ILE A N 1
ATOM 797 C CA . ILE A 1 105 ? -13.517 4.630 -2.383 1.00 95.81 105 ILE A CA 1
ATOM 798 C C . ILE A 1 105 ? -13.047 4.865 -3.824 1.00 95.81 105 ILE A C 1
ATOM 800 O O . ILE A 1 105 ? -13.026 3.921 -4.615 1.00 95.81 105 ILE A O 1
ATOM 804 N N . ASP A 1 106 ? -12.618 6.089 -4.139 1.00 96.38 106 ASP A N 1
ATOM 805 C CA . ASP A 1 106 ? -12.147 6.460 -5.477 1.00 96.38 106 ASP A CA 1
ATOM 806 C C . ASP A 1 106 ? -10.921 5.628 -5.877 1.00 96.38 106 ASP A C 1
ATOM 808 O O . ASP A 1 106 ? -10.837 5.100 -6.990 1.00 96.38 106 ASP A O 1
ATOM 812 N N . ILE A 1 107 ? -9.983 5.448 -4.940 1.00 96.81 107 ILE A N 1
ATOM 813 C CA . ILE A 1 107 ? -8.761 4.682 -5.184 1.00 96.81 107 ILE A CA 1
ATOM 814 C C . ILE A 1 107 ? -9.070 3.200 -5.422 1.00 96.81 107 ILE A C 1
ATOM 816 O O . ILE A 1 107 ? -8.490 2.618 -6.333 1.00 96.81 107 ILE A O 1
ATOM 820 N N . ILE A 1 108 ? -9.995 2.583 -4.678 1.00 95.88 108 ILE A N 1
ATOM 821 C CA . ILE A 1 108 ? -10.378 1.172 -4.895 1.00 95.88 108 ILE A CA 1
ATOM 822 C C . ILE A 1 108 ? -10.992 0.965 -6.279 1.00 95.88 108 ILE A C 1
ATOM 824 O O . ILE A 1 108 ? -10.731 -0.052 -6.919 1.00 95.88 108 ILE A O 1
ATOM 828 N N . GLN A 1 109 ? -11.798 1.917 -6.750 1.00 94.00 109 GLN A N 1
ATOM 829 C CA . GLN A 1 109 ? -12.398 1.840 -8.082 1.00 94.00 109 GLN A CA 1
ATOM 830 C C . GLN A 1 109 ? -11.351 1.982 -9.193 1.00 94.00 109 GLN A C 1
ATOM 832 O O . GLN A 1 109 ? -11.471 1.352 -10.239 1.00 94.00 109 GLN A O 1
ATOM 837 N N . MET A 1 110 ? -10.318 2.795 -8.973 1.00 93.88 110 MET A N 1
ATOM 838 C CA . MET A 1 110 ? -9.249 3.021 -9.946 1.00 93.88 110 MET A CA 1
ATOM 839 C C . MET A 1 110 ? -8.196 1.898 -9.956 1.00 93.88 110 MET A C 1
ATOM 841 O O . MET A 1 110 ? -7.738 1.460 -11.017 1.00 93.88 110 MET A O 1
ATOM 845 N N . ALA A 1 111 ? -7.787 1.443 -8.773 1.00 92.56 111 ALA A N 1
ATOM 846 C CA . ALA A 1 111 ? -6.741 0.452 -8.542 1.00 92.56 111 ALA A CA 1
ATOM 847 C C . ALA A 1 111 ? -7.329 -0.958 -8.370 1.00 92.56 111 ALA A C 1
ATOM 849 O O . ALA A 1 111 ? -7.041 -1.664 -7.402 1.00 92.56 111 ALA A O 1
ATOM 850 N N . ASP A 1 112 ? -8.178 -1.360 -9.314 1.00 88.50 112 ASP A N 1
ATOM 851 C CA . ASP A 1 112 ? -8.821 -2.666 -9.305 1.00 88.50 112 ASP A CA 1
ATOM 852 C C . ASP A 1 112 ? -7.865 -3.834 -9.644 1.00 88.50 112 ASP A C 1
ATOM 854 O O . ASP A 1 112 ? -6.695 -3.694 -10.019 1.00 88.50 112 ASP A O 1
ATOM 858 N N . TYR A 1 113 ? -8.396 -5.050 -9.515 1.00 81.12 113 TYR A N 1
ATOM 859 C CA . TYR A 1 113 ? -7.667 -6.298 -9.741 1.00 81.12 113 TYR A CA 1
ATOM 860 C C . TYR A 1 113 ? -7.047 -6.429 -11.146 1.00 81.12 113 TYR A C 1
ATOM 862 O O . TYR A 1 113 ? -6.005 -7.084 -11.313 1.00 81.12 113 TYR A O 1
ATOM 870 N N . PHE A 1 114 ? -7.691 -5.850 -12.162 1.00 84.62 114 PHE A N 1
ATOM 871 C CA . PHE A 1 114 ? -7.252 -5.877 -13.552 1.00 84.62 114 PHE A CA 1
ATOM 872 C C . PHE A 1 114 ? -6.219 -4.788 -13.818 1.00 84.62 114 PHE A C 1
ATOM 874 O O . PHE A 1 114 ? -5.173 -5.090 -14.402 1.00 84.62 114 PHE A O 1
ATOM 881 N N . THR A 1 115 ? -6.445 -3.557 -13.362 1.00 87.44 115 THR A N 1
ATOM 882 C CA . THR A 1 115 ? -5.509 -2.447 -13.588 1.00 87.44 115 THR A CA 1
ATOM 883 C C . THR A 1 115 ? -4.167 -2.695 -12.901 1.00 87.44 115 THR A C 1
ATOM 885 O O . THR A 1 115 ? -3.118 -2.442 -13.498 1.00 87.44 115 THR A O 1
ATOM 888 N N . LEU A 1 116 ? -4.174 -3.317 -11.718 1.00 92.56 116 LEU A N 1
ATOM 889 C CA . LEU A 1 116 ? -2.961 -3.702 -10.989 1.00 92.56 116 LEU A CA 1
ATOM 890 C C . LEU A 1 116 ? -2.296 -4.990 -11.505 1.00 92.56 116 LEU A C 1
ATOM 892 O O . LEU A 1 116 ? -1.160 -5.306 -11.127 1.00 92.56 116 LEU A O 1
ATOM 896 N N . SER A 1 117 ? -2.953 -5.751 -12.387 1.00 92.12 117 SER A N 1
ATOM 897 C CA . SER A 1 117 ? -2.371 -6.982 -12.940 1.00 92.12 117 SER A CA 1
ATOM 898 C C . SER A 1 117 ? -1.165 -6.699 -13.841 1.00 92.12 117 SER A C 1
ATOM 900 O O . SER A 1 117 ? -0.159 -7.411 -13.778 1.00 92.12 117 SER A O 1
ATOM 902 N N . VAL A 1 118 ? -1.220 -5.606 -14.606 1.00 95.44 118 VAL A N 1
ATOM 903 C CA . VAL A 1 118 ? -0.163 -5.190 -15.530 1.00 95.44 118 VAL A CA 1
ATOM 904 C C . VAL A 1 118 ? 0.763 -4.203 -14.831 1.00 95.44 118 VAL A C 1
ATOM 906 O O . VAL A 1 118 ? 0.406 -3.054 -14.589 1.00 95.44 118 VAL A O 1
ATOM 909 N N . ARG A 1 119 ? 1.991 -4.644 -14.552 1.00 95.94 119 ARG A N 1
ATOM 910 C CA . ARG A 1 119 ? 3.004 -3.862 -13.827 1.00 95.94 119 ARG A CA 1
ATOM 911 C C . ARG A 1 119 ? 3.273 -2.491 -14.453 1.00 95.94 119 ARG A C 1
ATOM 913 O O . ARG A 1 119 ? 3.297 -1.504 -13.732 1.00 95.94 119 ARG A O 1
ATOM 920 N N . ALA A 1 120 ? 3.419 -2.422 -15.777 1.00 96.38 120 ALA A N 1
ATOM 921 C CA . ALA A 1 120 ? 3.619 -1.152 -16.470 1.00 96.38 120 ALA A CA 1
ATOM 922 C C . ALA A 1 120 ? 2.461 -0.176 -16.201 1.00 96.38 120 ALA A C 1
ATOM 924 O O . ALA A 1 120 ? 2.698 0.959 -15.816 1.00 96.38 120 ALA A O 1
ATOM 925 N N . HIS A 1 121 ? 1.209 -0.633 -16.326 1.00 95.81 121 HIS A N 1
ATOM 926 C CA . HIS A 1 121 ? 0.031 0.205 -16.085 1.00 95.81 121 HIS A CA 1
ATOM 927 C C . HIS A 1 121 ? -0.084 0.645 -14.626 1.00 95.81 121 HIS A C 1
ATOM 929 O O . HIS A 1 121 ? -0.404 1.807 -14.379 1.00 95.81 121 HIS A O 1
ATOM 935 N N . ALA A 1 122 ? 0.192 -0.256 -13.679 1.00 97.31 122 ALA A N 1
ATOM 936 C CA . ALA A 1 122 ? 0.202 0.081 -12.262 1.00 97.31 122 ALA A CA 1
ATOM 937 C C . ALA A 1 122 ? 1.154 1.262 -12.014 1.00 97.31 122 ALA A C 1
ATOM 939 O O . ALA A 1 122 ? 0.720 2.305 -11.539 1.00 97.31 122 ALA A O 1
ATOM 940 N N . PHE A 1 123 ? 2.406 1.157 -12.466 1.00 97.56 123 PHE A N 1
ATOM 941 C CA . PHE A 1 123 ? 3.407 2.204 -12.270 1.00 97.56 123 PHE A CA 1
ATOM 942 C C . PHE A 1 123 ? 3.102 3.498 -13.027 1.00 97.56 123 PHE A C 1
ATOM 944 O O . PHE A 1 123 ? 3.196 4.560 -12.431 1.00 97.56 123 PHE A O 1
ATOM 951 N N . THR A 1 124 ? 2.778 3.432 -14.322 1.00 96.81 124 THR A N 1
ATOM 952 C CA . THR A 1 124 ? 2.797 4.620 -15.199 1.00 96.81 124 THR A CA 1
ATOM 953 C C . THR A 1 124 ? 1.427 5.230 -15.463 1.00 96.81 124 THR A C 1
ATOM 955 O O . THR A 1 124 ? 1.339 6.295 -16.064 1.00 96.81 124 THR A O 1
ATOM 958 N N . ARG A 1 125 ? 0.339 4.574 -15.043 1.00 95.88 125 ARG A N 1
ATOM 959 C CA . ARG A 1 125 ? -1.029 5.088 -15.224 1.00 95.88 125 ARG A CA 1
ATOM 960 C C . ARG A 1 125 ? -1.785 5.211 -13.915 1.00 95.88 125 ARG A C 1
ATOM 962 O O . ARG A 1 125 ? -2.431 6.226 -13.696 1.00 95.88 125 ARG A O 1
ATOM 969 N N . ILE A 1 126 ? -1.748 4.175 -13.079 1.00 97.44 126 ILE A N 1
ATOM 970 C CA . ILE A 1 126 ? -2.505 4.161 -11.821 1.00 97.44 126 ILE A CA 1
ATOM 971 C C . ILE A 1 126 ? -1.765 4.953 -10.743 1.00 97.44 126 ILE A C 1
ATOM 973 O O . ILE A 1 126 ? -2.374 5.794 -10.095 1.00 97.44 126 ILE A O 1
ATOM 977 N N . GLY A 1 127 ? -0.451 4.756 -10.609 1.00 96.94 127 GLY A N 1
ATOM 978 C CA . GLY A 1 127 ? 0.382 5.497 -9.662 1.00 96.94 127 GLY A CA 1
ATOM 979 C C . GLY A 1 127 ? 0.238 7.018 -9.772 1.00 96.94 127 GLY A C 1
ATOM 980 O O . GLY A 1 127 ? -0.165 7.631 -8.788 1.00 96.94 127 GLY A O 1
ATOM 981 N N . PRO A 1 128 ? 0.474 7.628 -10.949 1.00 97.06 128 PRO A N 1
ATOM 982 C CA . PRO A 1 128 ? 0.339 9.072 -11.127 1.00 97.06 128 PRO A CA 1
ATOM 983 C C . PRO A 1 128 ? -1.051 9.602 -10.765 1.00 97.06 128 PRO A C 1
ATOM 985 O O . PRO A 1 128 ? -1.160 10.595 -10.063 1.00 97.06 128 PRO A O 1
ATOM 988 N N . LYS A 1 129 ? -2.119 8.888 -11.139 1.00 96.94 129 LYS A N 1
ATOM 989 C CA . LYS A 1 129 ? -3.488 9.290 -10.783 1.00 96.94 129 LYS A CA 1
ATOM 990 C C . LYS A 1 129 ? -3.766 9.234 -9.280 1.00 96.94 129 LYS A C 1
ATOM 992 O O . LYS A 1 129 ? -4.533 10.038 -8.772 1.00 96.94 129 LYS A O 1
ATOM 997 N N . ILE A 1 130 ? -3.178 8.280 -8.555 1.00 97.50 130 ILE A N 1
ATOM 998 C CA . ILE A 1 130 ? -3.300 8.247 -7.089 1.00 97.50 130 ILE A CA 1
ATOM 999 C C . ILE A 1 130 ? -2.440 9.350 -6.454 1.00 97.50 130 ILE A C 1
ATOM 1001 O O . ILE A 1 130 ? -2.810 9.894 -5.415 1.00 97.50 130 ILE A O 1
ATOM 1005 N N . ALA A 1 131 ? -1.323 9.720 -7.083 1.00 96.75 131 ALA A N 1
ATOM 1006 C CA . ALA A 1 131 ? -0.486 10.828 -6.636 1.00 96.75 131 ALA A CA 1
ATOM 1007 C C . ALA A 1 131 ? -1.170 12.205 -6.775 1.00 96.75 131 ALA A C 1
ATOM 1009 O O . ALA A 1 131 ? -0.749 13.138 -6.098 1.00 96.75 131 ALA A O 1
ATOM 1010 N N . ASP A 1 132 ? -2.262 12.332 -7.541 1.00 96.62 132 ASP A N 1
ATOM 1011 C CA . ASP A 1 132 ? -3.103 13.545 -7.547 1.00 96.62 132 ASP A CA 1
ATOM 1012 C C . ASP A 1 132 ? -3.725 13.830 -6.164 1.00 96.62 132 ASP A C 1
ATOM 1014 O O . ASP A 1 132 ? -4.093 14.963 -5.844 1.00 96.62 132 ASP A O 1
ATOM 1018 N N . TYR A 1 133 ? -3.821 12.815 -5.302 1.00 97.38 133 TYR A N 1
ATOM 1019 C CA . TYR A 1 133 ? -4.240 12.979 -3.918 1.00 97.38 133 TYR A CA 1
ATOM 1020 C C . TYR A 1 133 ? -3.036 13.328 -3.030 1.00 97.38 133 TYR A C 1
ATOM 1022 O O . TYR A 1 133 ? -2.131 12.515 -2.814 1.00 97.38 133 TYR A O 1
ATOM 1030 N N . ASN A 1 134 ? -3.072 14.515 -2.415 1.00 95.94 134 ASN A N 1
ATOM 1031 C CA . ASN A 1 134 ? -1.992 15.044 -1.565 1.00 95.94 134 ASN A CA 1
ATOM 1032 C C . ASN A 1 134 ? -1.519 14.076 -0.465 1.00 95.94 134 ASN A C 1
ATOM 1034 O O . ASN A 1 134 ? -0.342 14.072 -0.115 1.00 95.94 134 ASN A O 1
ATOM 1038 N N . ALA A 1 135 ? -2.420 13.244 0.068 1.00 96.44 135 ALA A N 1
ATOM 1039 C CA . ALA A 1 135 ? -2.094 12.257 1.098 1.00 96.44 135 ALA A CA 1
ATOM 1040 C C . ALA A 1 135 ? -1.094 11.181 0.629 1.00 96.44 135 ALA A C 1
ATOM 1042 O O . ALA A 1 135 ? -0.424 10.576 1.468 1.00 96.44 135 ALA A O 1
ATOM 1043 N N . TYR A 1 136 ? -1.000 10.940 -0.683 1.00 98.06 136 TYR A N 1
ATOM 1044 C CA . TYR A 1 136 ? -0.215 9.859 -1.281 1.00 98.06 136 TYR A CA 1
ATOM 1045 C C . TYR A 1 136 ? 0.964 10.353 -2.125 1.00 98.06 136 TYR A C 1
ATOM 1047 O O . TYR A 1 136 ? 1.971 9.655 -2.193 1.00 98.06 136 TYR A O 1
ATOM 1055 N N . CYS A 1 137 ? 0.881 11.559 -2.699 1.00 97.50 137 CYS A N 1
ATOM 1056 C CA . CYS A 1 137 ? 1.902 12.131 -3.585 1.00 97.50 137 CYS A CA 1
ATOM 1057 C C . CYS A 1 137 ? 3.335 12.045 -3.023 1.00 97.50 137 CYS A C 1
ATOM 1059 O O . CYS A 1 137 ? 4.179 11.339 -3.575 1.00 97.50 137 CYS A O 1
ATOM 1061 N N . GLY A 1 138 ? 3.594 12.709 -1.890 1.00 98.00 138 GLY A N 1
ATOM 1062 C CA . GLY A 1 138 ? 4.925 12.767 -1.272 1.00 98.00 138 GLY A CA 1
ATOM 1063 C C . GLY A 1 138 ? 5.512 11.383 -0.955 1.00 98.00 138 GLY A C 1
ATOM 1064 O O . GLY A 1 138 ? 6.581 11.062 -1.473 1.00 98.00 138 GLY A O 1
ATOM 1065 N N . PRO A 1 139 ? 4.804 10.528 -0.188 1.00 98.06 139 PRO A N 1
ATOM 1066 C CA . PRO A 1 139 ? 5.271 9.177 0.130 1.00 98.06 139 PRO A CA 1
ATOM 1067 C C . PRO A 1 139 ? 5.535 8.303 -1.103 1.00 98.06 139 PRO A C 1
ATOM 1069 O O . PRO A 1 139 ? 6.478 7.515 -1.128 1.00 98.06 139 PRO A O 1
ATOM 1072 N N . MET A 1 140 ? 4.709 8.427 -2.148 1.00 98.19 140 MET A N 1
ATOM 1073 C CA . MET A 1 140 ? 4.906 7.687 -3.395 1.00 98.19 140 MET A CA 1
ATOM 1074 C C . MET A 1 140 ? 6.162 8.150 -4.135 1.00 98.19 140 MET A C 1
ATOM 1076 O O . MET A 1 140 ? 6.936 7.310 -4.596 1.00 98.19 140 MET A O 1
ATOM 1080 N N . MET A 1 141 ? 6.385 9.463 -4.224 1.00 97.75 141 MET A N 1
ATOM 1081 C CA . MET A 1 141 ? 7.592 10.027 -4.831 1.00 97.75 141 MET A CA 1
ATOM 1082 C C . MET A 1 141 ? 8.850 9.599 -4.075 1.00 97.75 141 MET A C 1
ATOM 1084 O O . MET A 1 141 ? 9.785 9.091 -4.692 1.00 97.75 141 MET A O 1
ATOM 1088 N N . GLU A 1 142 ? 8.854 9.743 -2.749 1.00 97.69 142 GLU A N 1
ATOM 1089 C CA . GLU A 1 142 ? 9.960 9.322 -1.882 1.00 97.69 142 GLU A CA 1
ATOM 1090 C C . GLU A 1 142 ? 10.277 7.835 -2.089 1.00 97.69 142 GLU A C 1
ATOM 1092 O O . GLU A 1 142 ? 11.415 7.471 -2.380 1.00 97.69 142 GLU A O 1
ATOM 1097 N N . HIS A 1 143 ? 9.256 6.973 -2.105 1.00 97.56 143 HIS A N 1
ATOM 1098 C CA . HIS A 1 143 ? 9.451 5.546 -2.348 1.00 97.56 143 HIS A CA 1
ATOM 1099 C C . HIS A 1 143 ? 10.062 5.236 -3.724 1.00 97.56 143 HIS A C 1
ATOM 1101 O O . HIS A 1 143 ? 10.920 4.354 -3.847 1.00 97.56 143 HIS A O 1
ATOM 1107 N N . LEU A 1 144 ? 9.620 5.925 -4.781 1.00 97.56 144 LEU A N 1
ATOM 1108 C CA . LEU A 1 144 ? 10.178 5.745 -6.121 1.00 97.56 144 LEU A CA 1
ATOM 1109 C C . LEU A 1 144 ? 11.658 6.146 -6.163 1.00 97.56 144 LEU A C 1
ATOM 1111 O O . LEU A 1 144 ? 12.471 5.396 -6.717 1.00 97.56 144 LEU A O 1
ATOM 1115 N N . LEU A 1 145 ? 12.001 7.282 -5.549 1.00 96.69 145 LEU A N 1
ATOM 1116 C CA . LEU A 1 145 ? 13.362 7.812 -5.479 1.00 96.69 145 LEU A CA 1
ATOM 1117 C C . LEU A 1 145 ? 14.294 6.886 -4.686 1.00 96.69 145 LEU A C 1
ATOM 1119 O O . LEU A 1 145 ? 15.367 6.533 -5.174 1.00 96.69 145 LEU A O 1
ATOM 1123 N N . GLU A 1 146 ? 13.871 6.448 -3.502 1.00 95.25 146 GLU A N 1
ATOM 1124 C CA . GLU A 1 146 ? 14.721 5.697 -2.574 1.00 95.25 146 GLU A CA 1
ATOM 1125 C C . GLU A 1 146 ? 14.834 4.208 -2.915 1.00 95.25 146 GLU A C 1
ATOM 1127 O O . GLU A 1 146 ? 15.885 3.595 -2.714 1.00 95.25 146 GLU A O 1
ATOM 1132 N N . HIS A 1 147 ? 13.766 3.600 -3.443 1.00 93.81 147 HIS A N 1
ATOM 1133 C CA . HIS A 1 147 ? 13.691 2.142 -3.575 1.00 93.81 147 HIS A CA 1
ATOM 1134 C C . HIS A 1 147 ? 13.556 1.629 -5.007 1.00 93.81 147 HIS A C 1
ATOM 1136 O O . HIS A 1 147 ? 13.829 0.447 -5.249 1.00 93.81 147 HIS A O 1
ATOM 1142 N N . LYS A 1 148 ? 13.102 2.455 -5.961 1.00 95.31 148 LYS A N 1
ATOM 1143 C CA . LYS A 1 148 ? 12.734 1.962 -7.299 1.00 95.31 148 LYS A CA 1
ATOM 1144 C C . LYS A 1 148 ? 13.633 2.457 -8.425 1.00 95.31 148 LYS A C 1
ATOM 1146 O O . LYS A 1 148 ? 13.963 1.657 -9.300 1.00 95.31 148 LYS A O 1
ATOM 1151 N N . LEU A 1 149 ? 14.121 3.697 -8.382 1.00 94.00 149 LEU A N 1
ATOM 1152 C CA . LEU A 1 149 ? 15.073 4.202 -9.382 1.00 94.00 149 LEU A CA 1
ATOM 1153 C C . LEU A 1 149 ? 16.395 3.423 -9.393 1.00 94.00 149 LEU A C 1
ATOM 1155 O O . LEU A 1 149 ? 16.945 3.167 -10.460 1.00 94.00 149 LEU A O 1
ATOM 1159 N N . GLY A 1 150 ? 16.878 2.989 -8.226 1.00 91.88 150 GLY A N 1
ATOM 1160 C CA . GLY A 1 150 ? 18.067 2.139 -8.086 1.00 91.88 150 GLY A CA 1
ATOM 1161 C C . GLY A 1 150 ? 17.788 0.632 -8.137 1.00 91.88 150 GLY A C 1
ATOM 1162 O O . GLY A 1 150 ? 18.669 -0.164 -7.822 1.00 91.88 150 GLY A O 1
ATOM 1163 N N . HIS A 1 151 ? 16.566 0.210 -8.476 1.00 94.00 151 HIS A N 1
ATOM 1164 C CA . HIS A 1 151 ? 16.173 -1.196 -8.391 1.00 94.00 151 HIS A CA 1
ATOM 1165 C C . HIS A 1 151 ? 16.970 -2.071 -9.370 1.00 94.00 151 HIS A C 1
ATOM 1167 O O . HIS A 1 151 ? 17.252 -1.662 -10.492 1.00 94.00 151 HIS A O 1
ATOM 1173 N N . TRP A 1 152 ? 17.308 -3.302 -8.983 1.00 91.12 152 TRP A N 1
ATOM 1174 C CA . TRP A 1 152 ? 18.123 -4.215 -9.802 1.00 91.12 152 TRP A CA 1
ATOM 1175 C C . TRP A 1 152 ? 17.454 -4.581 -11.142 1.00 91.12 152 TRP A C 1
ATOM 1177 O O . TRP A 1 152 ? 18.129 -4.701 -12.163 1.00 91.12 152 TRP A O 1
ATOM 1187 N N . ASP A 1 153 ? 16.123 -4.694 -11.158 1.00 92.38 153 ASP A N 1
ATOM 1188 C CA . ASP A 1 153 ? 15.332 -4.922 -12.375 1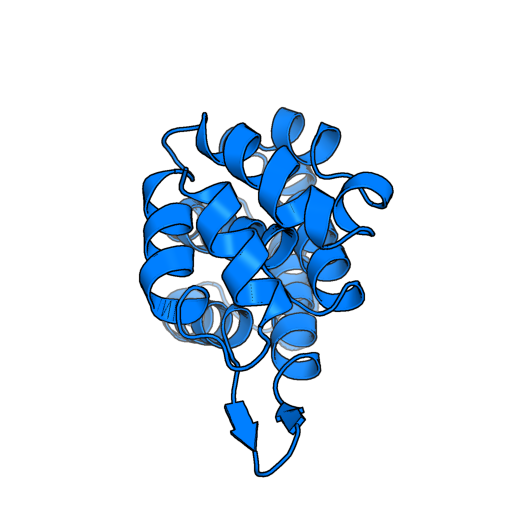.00 92.38 153 ASP A CA 1
ATOM 1189 C C . ASP A 1 153 ? 15.265 -3.657 -13.259 1.00 92.38 153 ASP A C 1
ATOM 1191 O O . ASP A 1 153 ? 14.682 -2.659 -12.817 1.00 92.38 153 ASP A O 1
ATOM 1195 N N . PRO A 1 154 ? 15.796 -3.685 -14.499 1.00 94.50 154 PRO A N 1
ATOM 1196 C CA . PRO A 1 154 ? 15.745 -2.549 -15.419 1.00 94.50 154 PRO A CA 1
ATOM 1197 C C . PRO A 1 154 ? 14.327 -2.107 -15.790 1.00 94.50 154 PRO A C 1
ATOM 1199 O O . PRO A 1 154 ? 14.117 -0.912 -15.989 1.00 94.50 154 PRO A O 1
ATOM 1202 N N . GLU A 1 155 ? 13.352 -3.017 -15.854 1.00 96.19 155 GLU A N 1
ATOM 1203 C CA . GLU A 1 155 ? 11.973 -2.647 -16.188 1.00 96.19 155 GLU A CA 1
ATOM 1204 C C . GLU A 1 155 ? 11.342 -1.812 -15.072 1.00 96.19 155 GLU A C 1
ATOM 1206 O O . GLU A 1 155 ? 10.690 -0.810 -15.350 1.00 96.19 155 GLU A O 1
ATOM 1211 N N . ILE A 1 156 ? 11.600 -2.169 -13.806 1.00 96.38 156 ILE A N 1
ATOM 1212 C CA . ILE A 1 156 ? 11.155 -1.372 -12.652 1.00 96.38 156 ILE A CA 1
ATOM 1213 C C . ILE A 1 156 ? 11.751 0.030 -12.722 1.00 96.38 156 ILE A C 1
ATOM 1215 O O . ILE A 1 156 ? 11.007 0.995 -12.592 1.00 96.38 156 ILE A O 1
ATOM 1219 N N . ARG A 1 157 ? 13.056 0.156 -12.999 1.00 96.75 157 ARG A N 1
ATOM 1220 C CA . ARG A 1 157 ? 13.696 1.473 -13.144 1.00 96.75 157 ARG A CA 1
ATOM 1221 C C . ARG A 1 157 ? 13.054 2.292 -14.263 1.00 96.75 157 ARG A C 1
ATOM 1223 O O . ARG A 1 157 ? 12.764 3.469 -14.071 1.00 96.75 157 ARG A O 1
ATOM 1230 N N . GLY A 1 158 ? 12.803 1.660 -15.411 1.00 97.69 158 GLY A N 1
ATOM 1231 C CA . GLY A 1 158 ? 12.160 2.298 -16.559 1.00 97.69 158 GLY A CA 1
ATOM 1232 C C . GLY A 1 158 ? 10.757 2.810 -16.235 1.00 97.69 158 GLY A C 1
ATOM 1233 O O . GLY A 1 158 ? 10.442 3.961 -16.528 1.00 97.69 158 GLY A O 1
ATOM 1234 N N . TYR A 1 159 ? 9.931 1.994 -15.578 1.00 97.81 159 TYR A N 1
ATOM 1235 C CA . TYR A 1 159 ? 8.589 2.410 -15.174 1.00 97.81 159 TYR A CA 1
ATOM 1236 C C . TYR A 1 159 ? 8.608 3.478 -14.081 1.00 97.81 159 TYR A C 1
ATOM 1238 O O . TYR A 1 159 ? 7.803 4.401 -14.128 1.00 97.81 159 TYR A O 1
ATOM 1246 N N . SER A 1 160 ? 9.533 3.399 -13.123 1.00 97.00 160 SER A N 1
ATOM 1247 C CA . SER A 1 160 ? 9.685 4.415 -12.078 1.00 97.00 160 SER A CA 1
ATOM 1248 C C . SER A 1 160 ? 10.118 5.765 -12.631 1.00 97.00 160 SER A C 1
ATOM 1250 O O . SER A 1 160 ? 9.583 6.781 -12.207 1.00 97.00 160 SER A O 1
ATOM 1252 N N . SER A 1 161 ? 11.026 5.783 -13.610 1.00 96.19 161 SER A N 1
ATOM 1253 C CA . SER A 1 161 ? 11.402 7.020 -14.297 1.00 96.19 161 SER A CA 1
ATOM 1254 C C . SER A 1 161 ? 10.224 7.636 -15.049 1.00 96.19 161 SER A C 1
ATOM 1256 O O . SER A 1 161 ? 10.100 8.852 -15.062 1.00 96.19 161 SER A O 1
ATOM 1258 N N . GLN A 1 162 ? 9.370 6.818 -15.671 1.00 96.25 162 GLN A N 1
ATOM 1259 C CA . GLN A 1 162 ? 8.172 7.302 -16.366 1.00 96.25 162 GLN A CA 1
ATOM 1260 C C . GLN A 1 162 ? 7.097 7.796 -15.397 1.00 96.25 162 GLN A C 1
ATOM 1262 O O . GLN A 1 162 ? 6.390 8.737 -15.715 1.00 96.25 162 GLN A O 1
ATOM 1267 N N . ALA A 1 163 ? 6.963 7.166 -14.228 1.00 95.19 163 ALA A N 1
ATOM 1268 C CA . ALA A 1 163 ? 5.988 7.564 -13.216 1.00 95.19 163 ALA A CA 1
ATOM 1269 C C . ALA A 1 163 ? 6.329 8.901 -12.531 1.00 95.19 163 ALA A C 1
ATOM 1271 O O . ALA A 1 163 ? 5.440 9.517 -11.954 1.00 95.19 163 ALA A O 1
ATOM 1272 N N . LEU A 1 164 ? 7.601 9.316 -12.565 1.00 92.75 164 LEU A N 1
ATOM 1273 C CA . LEU A 1 164 ? 8.093 10.585 -12.010 1.00 92.75 164 LEU A CA 1
ATOM 1274 C C . LEU A 1 164 ? 8.158 11.731 -13.037 1.00 92.75 164 LEU A C 1
ATOM 1276 O O . LEU A 1 164 ? 8.475 12.852 -12.643 1.00 92.75 164 LEU A O 1
ATOM 1280 N N . ALA A 1 165 ? 7.950 11.439 -14.324 1.00 85.06 165 ALA A N 1
ATOM 1281 C CA . ALA A 1 165 ? 8.026 12.411 -15.416 1.00 85.06 165 ALA A CA 1
ATOM 1282 C C . ALA A 1 165 ? 6.712 13.186 -15.564 1.00 85.06 165 ALA A C 1
ATOM 1284 O O . ALA A 1 165 ? 6.798 14.410 -15.805 1.00 85.06 165 ALA A O 1
#

pLDDT: mean 93.45, std 6.69, range [61.94, 98.5]

Organism: NCBI:txid73025

Foldseek 3Di:
DVCLLVLNCDLVCCVVVLVVLLCLLVDWDDDDDDIDRLVSNLVSLVVLLSNLVRDALVSCVVPQLSLLLSLLLQLQQPPDLSSVQSSLVSLLSNCVRNVRHPVSVVLNVLSDSVQSNDNLSSLQPSLLVVLVDVSHVPSNLVCLVPPQCPDPDPVSVVSSVNSVD

InterPro domains:
  IPR011989 Armadillo-like helical [G3DSA:1.25.10.10] (5-164)
  IPR016024 Armadillo-type fold [SSF48371] (6-164)
  IPR033162 Tubulin-folding cofactor D [PTHR12658] (1-164)
  IPR058033 Tubulin-folding cofactor D, ARM repeats [PF25767] (1-105)